Protein AF-A0A7C5FLK0-F1 (afdb_monomer_lite)

Structure (mmCIF, N/CA/C/O backbone):
data_AF-A0A7C5FLK0-F1
#
_entry.id   AF-A0A7C5FLK0-F1
#
loop_
_atom_site.group_PDB
_atom_site.id
_atom_site.type_symbol
_atom_site.label_atom_id
_atom_site.label_alt_id
_atom_site.label_comp_id
_atom_site.label_asym_id
_atom_site.label_entity_id
_atom_site.label_seq_id
_atom_site.pdbx_PDB_ins_code
_atom_site.Cartn_x
_atom_site.Cartn_y
_atom_site.Cartn_z
_atom_site.occupancy
_atom_site.B_iso_or_equiv
_atom_site.auth_seq_id
_atom_site.auth_comp_id
_atom_site.auth_asym_id
_atom_site.auth_atom_id
_atom_site.pdbx_PDB_model_num
ATOM 1 N N . LEU A 1 1 ? -1.965 6.113 -31.501 1.00 62.09 1 LEU A N 1
ATOM 2 C CA . LEU A 1 1 ? -1.668 5.122 -30.432 1.00 62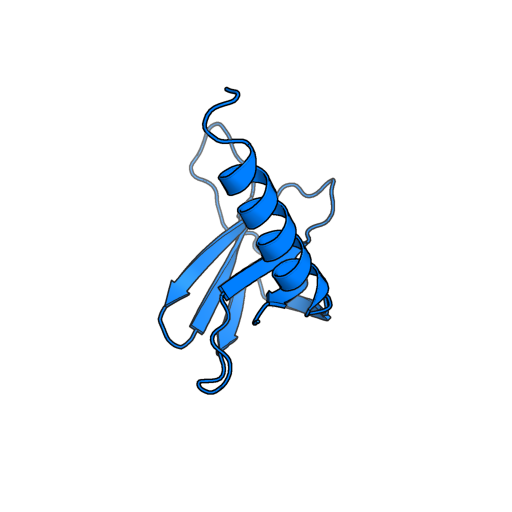.09 1 LEU A CA 1
ATOM 3 C C . LEU A 1 1 ? -0.473 4.213 -30.761 1.00 62.09 1 LEU A C 1
ATOM 5 O O . LEU A 1 1 ? 0.156 3.733 -29.822 1.00 62.09 1 LEU A O 1
ATOM 9 N N . GLU A 1 2 ? -0.120 3.995 -32.038 1.00 74.00 2 GLU A N 1
ATOM 10 C CA . GLU A 1 2 ? 1.071 3.210 -32.435 1.00 74.00 2 GLU A CA 1
ATOM 11 C C . GLU A 1 2 ? 2.399 3.798 -31.935 1.00 74.00 2 GLU A C 1
ATOM 13 O O . GLU A 1 2 ? 3.270 3.052 -31.498 1.00 74.00 2 GLU A O 1
ATOM 18 N N . SER A 1 3 ? 2.518 5.129 -31.882 1.00 87.81 3 SER A N 1
ATOM 19 C CA . SER A 1 3 ? 3.750 5.845 -31.508 1.00 87.81 3 SER A CA 1
ATOM 20 C C . SER A 1 3 ? 4.297 5.537 -30.103 1.00 87.81 3 SER A C 1
ATOM 22 O O . SER A 1 3 ? 5.428 5.900 -29.806 1.00 87.81 3 SER A O 1
ATOM 24 N N . PHE A 1 4 ? 3.533 4.858 -29.238 1.00 94.12 4 PHE A N 1
ATOM 25 C CA . PHE A 1 4 ? 3.937 4.527 -27.863 1.00 94.12 4 PHE A CA 1
ATOM 26 C C . PHE A 1 4 ? 4.031 3.020 -27.590 1.00 94.12 4 PHE A C 1
ATOM 28 O O . PHE A 1 4 ? 4.078 2.610 -26.430 1.00 94.12 4 PHE A O 1
ATOM 35 N N . ILE A 1 5 ? 4.037 2.168 -28.622 1.00 96.81 5 ILE A N 1
ATOM 36 C CA . ILE A 1 5 ? 4.019 0.709 -28.430 1.00 96.81 5 ILE A CA 1
ATOM 37 C C . ILE A 1 5 ? 5.240 0.196 -27.654 1.00 96.81 5 ILE A C 1
ATOM 39 O O . ILE A 1 5 ? 5.075 -0.573 -26.707 1.00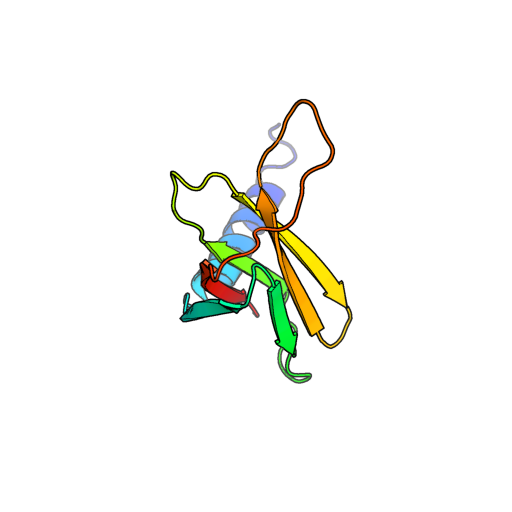 96.81 5 ILE A O 1
ATOM 43 N N . ASN A 1 6 ? 6.435 0.699 -27.972 1.00 96.31 6 ASN A N 1
ATOM 44 C CA . ASN A 1 6 ? 7.675 0.295 -27.307 1.00 96.31 6 ASN A CA 1
ATOM 45 C C . ASN A 1 6 ? 7.721 0.781 -25.853 1.00 96.31 6 ASN A C 1
ATOM 47 O O . ASN A 1 6 ? 8.052 0.011 -24.955 1.00 96.31 6 ASN A O 1
ATOM 51 N N . ALA A 1 7 ? 7.308 2.028 -25.602 1.00 96.94 7 ALA A N 1
ATOM 52 C CA . ALA A 1 7 ? 7.222 2.573 -24.248 1.00 96.94 7 ALA A CA 1
ATOM 53 C C . ALA A 1 7 ? 6.216 1.789 -23.390 1.00 96.94 7 ALA A C 1
ATOM 55 O O . ALA A 1 7 ? 6.517 1.426 -22.257 1.00 96.94 7 ALA A O 1
ATOM 56 N N . ARG A 1 8 ? 5.044 1.453 -23.945 1.00 96.50 8 ARG A N 1
ATOM 57 C CA . ARG A 1 8 ? 4.040 0.626 -23.262 1.00 96.50 8 ARG A CA 1
ATOM 58 C C . ARG A 1 8 ? 4.576 -0.769 -22.939 1.00 96.50 8 ARG A C 1
ATOM 60 O O . ARG A 1 8 ? 4.351 -1.251 -21.834 1.00 96.50 8 ARG A O 1
ATOM 67 N N . ALA A 1 9 ? 5.276 -1.411 -23.877 1.00 97.00 9 ALA A N 1
ATOM 68 C CA . ALA A 1 9 ? 5.881 -2.722 -23.649 1.00 97.00 9 ALA A CA 1
ATOM 69 C C . ALA A 1 9 ? 6.920 -2.673 -22.517 1.00 97.00 9 ALA A C 1
ATOM 71 O O . ALA A 1 9 ? 6.854 -3.499 -21.607 1.00 97.00 9 ALA A O 1
ATOM 72 N N . ALA A 1 10 ? 7.799 -1.664 -22.528 1.00 97.19 10 ALA A N 1
ATOM 73 C CA . ALA A 1 10 ? 8.790 -1.434 -21.479 1.00 97.19 10 ALA A CA 1
ATOM 74 C C . ALA A 1 10 ? 8.137 -1.196 -20.104 1.00 97.19 10 ALA A C 1
ATOM 76 O O . ALA A 1 10 ? 8.468 -1.873 -19.136 1.00 97.19 10 ALA A O 1
ATOM 77 N N . ILE A 1 11 ? 7.141 -0.308 -20.018 1.00 96.50 11 ILE A N 1
ATOM 78 C CA . ILE A 1 11 ? 6.412 -0.035 -18.767 1.00 96.50 11 ILE A CA 1
ATOM 79 C C . ILE A 1 11 ? 5.740 -1.307 -18.237 1.00 96.50 11 ILE A C 1
ATOM 81 O O . ILE A 1 11 ? 5.821 -1.598 -17.043 1.00 96.50 11 ILE A O 1
ATOM 85 N N . ASN A 1 12 ? 5.097 -2.083 -19.112 1.00 97.12 12 ASN A N 1
ATOM 86 C CA . ASN A 1 12 ? 4.416 -3.309 -18.712 1.00 97.12 12 ASN A CA 1
ATOM 87 C C . ASN A 1 12 ? 5.389 -4.348 -18.149 1.00 97.12 12 ASN A C 1
ATOM 89 O O . ASN A 1 12 ? 5.097 -4.922 -17.100 1.00 97.12 12 ASN A O 1
ATOM 93 N N . ILE A 1 13 ? 6.533 -4.583 -18.808 1.00 96.94 13 ILE A N 1
ATOM 94 C CA . ILE A 1 13 ? 7.511 -5.561 -18.315 1.00 96.94 13 ILE A CA 1
ATOM 95 C C . ILE A 1 13 ? 8.160 -5.087 -17.011 1.00 96.94 13 ILE A C 1
ATOM 97 O O . ILE A 1 13 ? 8.227 -5.862 -16.061 1.00 96.94 13 ILE A O 1
ATOM 101 N N . THR A 1 14 ? 8.534 -3.808 -16.906 1.00 95.81 14 THR A N 1
ATOM 102 C CA . THR A 1 14 ? 9.112 -3.241 -15.681 1.00 95.81 14 THR A CA 1
ATOM 103 C C . THR A 1 14 ? 8.143 -3.350 -14.506 1.00 95.81 14 THR A C 1
ATOM 105 O O . THR A 1 14 ? 8.504 -3.869 -13.453 1.00 95.81 14 THR A O 1
ATOM 108 N N . LEU A 1 15 ? 6.884 -2.934 -14.682 1.00 95.94 15 LEU A N 1
ATOM 109 C CA . LEU A 1 15 ? 5.884 -3.025 -13.619 1.00 95.94 15 LEU A CA 1
ATOM 110 C C . LEU A 1 15 ? 5.520 -4.470 -13.268 1.00 95.94 15 LEU A C 1
ATOM 112 O O . LEU A 1 15 ? 5.162 -4.732 -12.120 1.00 95.94 15 LEU A O 1
ATOM 116 N N . LYS A 1 16 ? 5.578 -5.403 -14.227 1.00 95.69 16 LYS A N 1
ATOM 117 C CA . LYS A 1 16 ? 5.388 -6.832 -13.952 1.00 95.69 16 LYS A CA 1
ATOM 118 C C . LYS A 1 16 ? 6.496 -7.345 -13.033 1.00 95.69 16 LYS A C 1
ATOM 120 O O . LYS A 1 16 ? 6.180 -7.878 -11.975 1.00 95.69 16 LYS A O 1
ATOM 125 N N . LEU A 1 17 ? 7.759 -7.107 -13.392 1.00 95.06 17 LEU A N 1
ATOM 126 C CA . LEU A 1 17 ? 8.916 -7.549 -12.611 1.00 95.06 17 LEU A CA 1
ATOM 127 C C . LEU A 1 17 ? 8.910 -6.960 -11.194 1.00 95.06 17 LEU A C 1
ATOM 129 O O . LEU A 1 17 ? 9.028 -7.712 -10.233 1.00 95.06 17 LEU A O 1
ATOM 133 N N . ILE A 1 18 ? 8.655 -5.652 -11.047 1.00 94.56 18 ILE A N 1
ATOM 134 C CA . ILE A 1 18 ? 8.545 -5.007 -9.724 1.00 94.56 18 ILE A CA 1
ATOM 135 C C . ILE A 1 18 ? 7.446 -5.673 -8.879 1.00 94.56 18 ILE A C 1
ATOM 137 O O . ILE A 1 18 ? 7.647 -5.955 -7.704 1.00 94.56 18 ILE A O 1
ATOM 141 N N . ARG A 1 19 ? 6.268 -5.950 -9.457 1.00 95.00 19 ARG A N 1
ATOM 142 C CA . ARG A 1 19 ? 5.137 -6.538 -8.713 1.00 95.00 19 ARG A CA 1
ATOM 143 C C . ARG A 1 19 ? 5.317 -8.017 -8.377 1.00 95.00 19 ARG A C 1
ATOM 145 O O . ARG A 1 19 ? 4.662 -8.483 -7.447 1.00 95.00 19 ARG A O 1
ATOM 152 N N . GLU A 1 20 ? 6.099 -8.752 -9.155 1.00 93.31 20 GLU A N 1
ATOM 153 C CA . GLU A 1 20 ? 6.363 -10.181 -8.941 1.00 93.31 20 GLU A CA 1
ATOM 154 C C . GLU A 1 20 ? 7.581 -10.418 -8.036 1.00 93.31 20 GLU A C 1
ATOM 156 O O . GLU A 1 20 ? 7.681 -11.484 -7.437 1.00 93.31 20 GLU A O 1
ATOM 161 N N . GLY A 1 21 ? 8.461 -9.421 -7.881 1.00 90.50 21 GLY A N 1
ATOM 162 C CA . GLY A 1 21 ? 9.674 -9.512 -7.064 1.00 90.50 21 GLY A CA 1
ATOM 163 C C . GLY A 1 21 ? 9.441 -9.627 -5.554 1.00 90.50 21 GLY A C 1
ATOM 164 O O . GLY A 1 21 ? 10.322 -10.107 -4.846 1.00 90.50 21 GLY A O 1
ATOM 165 N N . SER A 1 22 ? 8.266 -9.241 -5.040 1.00 90.94 22 SER A N 1
ATOM 166 C CA . SER A 1 22 ? 7.937 -9.403 -3.619 1.00 90.94 22 SER A CA 1
ATOM 167 C C . SER A 1 22 ? 6.527 -9.941 -3.369 1.00 90.94 22 SER A C 1
ATOM 169 O O . SER A 1 22 ? 5.554 -9.630 -4.062 1.00 90.94 22 SER A O 1
ATOM 171 N N . GLY A 1 23 ? 6.424 -10.790 -2.344 1.00 93.00 23 GLY A N 1
ATOM 172 C CA . GLY A 1 23 ? 5.173 -11.397 -1.901 1.00 93.00 23 GLY A CA 1
ATOM 173 C C . GLY A 1 23 ? 4.317 -10.460 -1.048 1.00 93.00 23 GLY A C 1
ATOM 174 O O . GLY A 1 23 ? 4.750 -9.388 -0.626 1.00 93.00 23 GLY A O 1
ATOM 175 N N . PHE A 1 24 ? 3.084 -10.892 -0.781 1.00 97.56 24 PHE A N 1
ATOM 176 C CA . PHE A 1 24 ? 2.225 -10.272 0.226 1.00 97.56 24 PHE A CA 1
ATOM 177 C C . PHE A 1 24 ? 2.435 -10.941 1.584 1.00 97.56 24 PHE A C 1
ATOM 179 O O . PHE A 1 24 ? 2.509 -12.165 1.665 1.00 97.56 24 PHE A O 1
ATOM 186 N N . THR A 1 25 ? 2.461 -10.137 2.640 1.00 97.19 25 THR A N 1
ATOM 187 C CA . THR A 1 25 ? 2.463 -10.577 4.041 1.00 97.19 25 THR A CA 1
ATOM 188 C C . THR A 1 25 ? 1.233 -10.017 4.745 1.00 97.19 25 THR A C 1
ATOM 190 O O . THR A 1 25 ? 0.753 -8.947 4.372 1.00 97.19 25 THR A O 1
ATOM 193 N N . ASN A 1 26 ? 0.682 -10.749 5.713 1.00 98.12 26 ASN A N 1
ATOM 194 C CA . ASN A 1 26 ? -0.504 -10.316 6.454 1.00 98.12 26 ASN A CA 1
ATOM 195 C C . ASN A 1 26 ? -0.111 -9.401 7.615 1.00 98.12 26 ASN A C 1
ATOM 197 O O . ASN A 1 26 ? 0.878 -9.664 8.297 1.00 98.12 26 ASN A O 1
ATOM 201 N N . HIS A 1 27 ? -0.902 -8.353 7.829 1.00 98.31 27 HIS A N 1
ATOM 202 C CA . HIS A 1 27 ? -0.727 -7.359 8.885 1.00 98.31 27 HIS A CA 1
ATOM 203 C C . HIS A 1 27 ? -2.087 -6.966 9.459 1.00 98.31 27 HIS A C 1
ATOM 205 O O . HIS A 1 27 ? -3.120 -7.147 8.813 1.00 98.31 27 HIS A O 1
ATOM 211 N N . ILE A 1 28 ? -2.056 -6.379 10.653 1.00 98.31 28 ILE A N 1
ATOM 212 C CA . ILE A 1 28 ? -3.225 -5.807 11.320 1.00 98.31 28 ILE A CA 1
ATOM 213 C C . ILE A 1 28 ? -2.992 -4.307 11.463 1.00 98.31 28 ILE A C 1
ATOM 215 O O . ILE A 1 28 ? -1.948 -3.880 11.958 1.00 98.31 28 ILE A O 1
ATOM 219 N N . ALA A 1 29 ? -3.954 -3.506 11.016 1.00 98.31 29 ALA A N 1
ATOM 220 C CA . ALA A 1 29 ? -4.000 -2.084 11.315 1.00 98.31 29 ALA A CA 1
ATOM 221 C C . ALA A 1 29 ? -4.844 -1.869 12.566 1.00 98.31 29 ALA A C 1
ATOM 223 O O . ALA A 1 29 ? -6.070 -1.984 12.510 1.00 98.31 29 ALA A O 1
ATOM 224 N N . SER A 1 30 ? -4.178 -1.572 13.680 1.00 98.31 30 SER A N 1
ATOM 225 C CA . SER A 1 30 ? -4.837 -1.314 14.956 1.00 98.31 30 SER A CA 1
ATOM 226 C C . SER A 1 30 ? -5.698 -0.065 14.858 1.00 98.31 30 SER A C 1
ATOM 228 O O . SER A 1 30 ? -5.209 0.974 14.410 1.00 98.31 30 SER A O 1
ATOM 230 N N . THR A 1 31 ? -6.973 -0.188 15.234 1.00 97.62 31 THR A N 1
ATOM 231 C CA . THR A 1 31 ? -7.976 0.888 15.128 1.00 97.62 31 THR A CA 1
ATOM 232 C C . THR A 1 31 ? -7.925 1.616 13.780 1.00 97.62 31 THR A C 1
ATOM 234 O O . THR A 1 31 ? -7.963 2.841 13.717 1.00 97.62 31 THR A O 1
ATOM 237 N N . GLY A 1 32 ? -7.770 0.869 12.682 1.00 97.75 32 GLY A N 1
ATOM 238 C CA . GLY A 1 32 ? -7.729 1.408 11.323 1.00 97.75 32 GLY A CA 1
ATOM 239 C C . GLY A 1 32 ? -6.424 2.108 10.923 1.00 97.75 32 GLY A C 1
ATOM 240 O O . GLY A 1 32 ? -6.394 2.748 9.871 1.00 97.75 32 GLY A O 1
ATOM 241 N N . LEU A 1 33 ? -5.340 2.002 11.700 1.00 98.25 33 LEU A N 1
ATOM 242 C CA . LEU A 1 33 ? -4.044 2.619 11.401 1.00 98.25 33 LEU A CA 1
ATOM 243 C C . LEU A 1 33 ? -2.894 1.601 11.438 1.00 98.25 33 LEU A C 1
ATOM 245 O O . LEU A 1 33 ? -2.748 0.823 12.375 1.00 98.25 33 LEU A O 1
ATOM 249 N N . TYR A 1 34 ? -2.022 1.647 10.435 1.00 98.50 34 TYR A N 1
ATOM 250 C CA . TYR A 1 34 ? -0.785 0.872 10.390 1.00 98.50 34 TYR A CA 1
ATOM 251 C C . TYR A 1 34 ? 0.388 1.748 9.955 1.00 98.50 34 TYR A C 1
ATOM 253 O O . TYR A 1 34 ? 0.259 2.563 9.041 1.00 98.50 34 TYR A O 1
ATOM 261 N N . GLN A 1 35 ? 1.550 1.569 10.579 1.00 97.81 35 GLN A N 1
ATOM 262 C CA . GLN A 1 35 ? 2.773 2.300 10.255 1.00 97.81 35 GLN A CA 1
ATOM 263 C C . GLN A 1 35 ? 3.915 1.332 9.955 1.00 97.81 35 GLN A C 1
ATOM 265 O O . GLN A 1 35 ? 4.114 0.366 10.684 1.00 97.81 35 GLN A O 1
ATOM 270 N N . HIS A 1 36 ? 4.687 1.622 8.908 1.00 95.62 36 HIS A N 1
ATOM 271 C CA . HIS A 1 36 ? 5.753 0.738 8.440 1.00 95.62 36 HIS A CA 1
ATOM 272 C C . HIS A 1 36 ? 7.031 1.498 8.119 1.00 95.62 36 HIS A C 1
ATOM 274 O O . HIS A 1 36 ? 7.039 2.373 7.248 1.00 95.62 36 HIS A O 1
ATOM 280 N N . THR A 1 37 ? 8.113 1.152 8.807 1.00 93.25 37 THR A N 1
ATOM 281 C CA . THR A 1 37 ? 9.444 1.702 8.539 1.00 93.25 37 THR A CA 1
ATOM 282 C C . THR A 1 37 ? 10.012 1.078 7.271 1.00 93.25 37 THR A C 1
ATOM 284 O O . THR A 1 37 ? 10.004 -0.137 7.123 1.00 93.25 37 THR A O 1
ATOM 287 N N . LEU A 1 38 ? 10.499 1.915 6.360 1.00 87.94 38 LEU A N 1
ATOM 288 C CA . LEU A 1 38 ? 11.222 1.476 5.172 1.00 87.94 38 LEU A CA 1
ATOM 289 C C . LEU A 1 38 ? 12.699 1.320 5.539 1.00 87.94 38 LEU A C 1
ATOM 291 O O . LEU A 1 38 ? 13.302 2.255 6.076 1.00 87.94 38 LEU A O 1
ATOM 295 N N . GLU A 1 39 ? 13.273 0.151 5.271 1.00 79.50 39 GLU A N 1
ATOM 296 C CA . GLU A 1 39 ? 14.701 -0.091 5.479 1.00 79.50 39 GLU A CA 1
ATOM 297 C C . GLU A 1 39 ? 15.520 0.700 4.443 1.00 79.50 39 GLU A C 1
ATOM 299 O O . GLU A 1 39 ? 15.149 0.809 3.275 1.00 79.50 39 GLU A O 1
ATOM 304 N N . ASN A 1 40 ? 16.609 1.340 4.886 1.00 67.25 40 ASN A N 1
ATOM 305 C CA . ASN A 1 40 ? 17.363 2.304 4.070 1.00 67.25 40 ASN A CA 1
ATOM 306 C C . ASN A 1 40 ? 18.174 1.654 2.930 1.00 67.25 40 ASN A C 1
ATOM 308 O O . ASN A 1 40 ? 18.685 2.375 2.074 1.00 67.25 40 ASN A O 1
ATOM 312 N N . ASP A 1 41 ? 18.337 0.333 2.939 1.00 62.84 41 ASP A N 1
ATOM 313 C CA . ASP A 1 41 ? 19.116 -0.440 1.968 1.00 62.84 41 ASP A CA 1
ATOM 314 C C . ASP A 1 41 ? 18.275 -0.975 0.796 1.00 62.84 41 ASP A C 1
ATOM 316 O O . ASP A 1 41 ? 18.837 -1.304 -0.249 1.00 62.84 41 ASP A O 1
ATOM 320 N N . GLN A 1 42 ? 16.942 -0.977 0.911 1.00 64.88 42 GLN A N 1
ATOM 321 C CA . GLN A 1 42 ? 16.029 -1.325 -0.175 1.00 64.88 42 GLN A CA 1
ATOM 322 C C . GLN A 1 42 ? 15.133 -0.142 -0.539 1.00 64.88 42 GLN A C 1
ATOM 324 O O . GLN A 1 42 ? 14.189 0.214 0.170 1.00 64.88 42 GLN A O 1
ATOM 329 N N . SER A 1 43 ? 15.388 0.465 -1.702 1.00 76.88 43 SER A N 1
ATOM 330 C CA . SER A 1 43 ? 14.516 1.508 -2.242 1.00 76.88 43 SER A CA 1
ATOM 331 C C . SER A 1 43 ? 13.172 0.892 -2.639 1.00 76.88 43 SER A C 1
ATOM 333 O O . SER A 1 43 ? 13.008 0.425 -3.766 1.00 76.88 43 SER A O 1
ATOM 335 N N . THR A 1 44 ? 12.208 0.868 -1.721 1.00 88.62 44 THR A N 1
ATOM 336 C CA . THR A 1 44 ? 10.836 0.452 -2.034 1.00 88.62 44 THR A CA 1
ATOM 337 C C . THR A 1 44 ? 10.271 1.386 -3.104 1.00 88.62 44 THR A C 1
ATOM 339 O O . THR A 1 44 ? 10.114 2.584 -2.880 1.00 88.62 44 THR A O 1
ATOM 342 N N . GLN A 1 45 ? 9.980 0.834 -4.280 1.00 90.00 45 GLN A N 1
ATOM 343 C CA . GLN A 1 45 ? 9.477 1.567 -5.444 1.00 90.00 45 GLN A CA 1
ATOM 344 C C . GLN A 1 45 ? 7.949 1.535 -5.522 1.00 90.00 45 GLN A C 1
ATOM 346 O O . GLN A 1 45 ? 7.337 2.432 -6.100 1.00 90.00 45 GLN A O 1
ATOM 351 N N . LEU A 1 46 ? 7.320 0.497 -4.960 1.00 93.12 46 LEU A N 1
ATOM 352 C CA . LEU A 1 46 ? 5.874 0.316 -4.999 1.00 93.12 46 LEU A CA 1
ATOM 353 C C . LEU A 1 46 ? 5.365 -0.294 -3.690 1.00 93.12 46 LEU A C 1
ATOM 355 O O . LEU A 1 46 ? 5.842 -1.336 -3.254 1.00 93.12 46 LEU A O 1
ATOM 359 N N . ILE A 1 47 ? 4.345 0.331 -3.106 1.00 94.88 47 ILE A N 1
ATOM 360 C CA . ILE A 1 47 ? 3.573 -0.217 -1.986 1.00 94.88 47 ILE A CA 1
ATOM 361 C C . ILE A 1 47 ? 2.271 -0.782 -2.548 1.00 94.88 47 ILE A C 1
ATOM 363 O O . ILE A 1 47 ? 1.569 -0.111 -3.308 1.00 94.88 47 ILE A O 1
ATOM 367 N N . ARG A 1 48 ? 1.931 -2.017 -2.180 1.00 96.75 48 ARG A N 1
ATOM 368 C CA . ARG A 1 48 ? 0.677 -2.671 -2.569 1.00 96.75 48 ARG A CA 1
ATOM 369 C C . ARG A 1 48 ? -0.070 -3.107 -1.320 1.00 96.75 48 ARG A C 1
ATOM 371 O O . ARG A 1 48 ? 0.466 -3.857 -0.509 1.00 96.75 48 ARG A O 1
ATOM 378 N N . VAL A 1 49 ? -1.323 -2.685 -1.212 1.00 97.94 49 VAL A N 1
ATOM 379 C CA . VAL A 1 49 ? -2.235 -3.060 -0.128 1.00 97.94 49 VAL A CA 1
ATOM 380 C C . VAL A 1 49 ? -3.384 -3.872 -0.717 1.00 97.94 49 VAL A C 1
ATOM 382 O O . VAL A 1 49 ? -3.981 -3.472 -1.716 1.00 97.94 49 VAL A O 1
ATOM 385 N N . LYS A 1 50 ? -3.677 -5.027 -0.118 1.00 97.75 50 LYS A N 1
ATOM 386 C CA . LYS A 1 50 ? -4.866 -5.834 -0.404 1.00 97.75 50 LYS A CA 1
ATOM 387 C C . LYS A 1 50 ? -5.845 -5.709 0.748 1.00 97.75 50 LYS A C 1
ATOM 389 O O . LYS A 1 50 ? -5.466 -5.920 1.896 1.00 97.75 50 LYS A O 1
ATOM 394 N N . VAL A 1 51 ? -7.094 -5.436 0.402 1.00 95.81 51 VAL A N 1
ATOM 395 C CA . VAL A 1 51 ? -8.237 -5.413 1.316 1.00 95.81 51 VAL A CA 1
ATOM 396 C C . VAL A 1 51 ? -9.282 -6.433 0.862 1.00 95.81 51 VAL A C 1
ATOM 398 O O . VAL A 1 51 ? -9.282 -6.809 -0.318 1.00 95.81 51 VAL A O 1
ATOM 401 N N . PRO A 1 52 ? -10.167 -6.898 1.760 1.00 92.81 52 PRO A N 1
ATOM 402 C CA . PRO A 1 52 ? -11.327 -7.692 1.371 1.00 92.81 52 PRO A CA 1
ATOM 403 C C . PRO A 1 52 ? -12.162 -6.966 0.311 1.00 92.81 52 PRO A C 1
ATOM 405 O O . PRO A 1 52 ? -12.390 -5.768 0.414 1.00 92.81 52 PRO A O 1
ATOM 408 N N . LYS A 1 53 ? -12.642 -7.686 -0.709 1.00 91.62 53 LYS A N 1
ATOM 409 C CA . LYS A 1 53 ? -13.407 -7.086 -1.817 1.00 91.62 53 LYS A CA 1
ATOM 410 C C . LYS A 1 53 ? -14.684 -6.376 -1.347 1.00 91.62 53 LYS A C 1
ATOM 412 O O . LYS A 1 53 ? -15.037 -5.339 -1.891 1.00 91.62 53 LYS A O 1
ATOM 417 N N . GLU A 1 54 ? -15.350 -6.945 -0.348 1.00 93.88 54 GLU A N 1
ATOM 418 C CA . GLU A 1 54 ? -16.623 -6.454 0.189 1.00 93.88 54 GLU A CA 1
ATOM 419 C C . GLU A 1 54 ? -16.418 -5.513 1.398 1.00 93.88 54 GLU A C 1
ATOM 421 O O . GLU A 1 54 ? -17.302 -5.380 2.242 1.00 93.88 54 GLU A O 1
ATOM 426 N N . SER A 1 55 ? -15.235 -4.894 1.540 1.00 94.12 55 SER A N 1
ATOM 427 C CA . SER A 1 55 ? -14.973 -3.944 2.625 1.00 94.12 55 SER A CA 1
ATOM 428 C C . SER A 1 55 ? -15.737 -2.634 2.423 1.00 94.12 55 SER A C 1
ATOM 430 O O . SER A 1 55 ? -15.762 -2.068 1.333 1.00 94.12 55 SER A O 1
ATOM 432 N N . SER A 1 56 ? -16.280 -2.084 3.508 1.00 94.19 56 SER A N 1
ATOM 433 C CA . SER A 1 56 ? -16.856 -0.731 3.548 1.00 94.19 56 SER A CA 1
ATOM 434 C C . SER A 1 56 ? -15.799 0.375 3.663 1.00 94.19 56 SER A C 1
ATOM 436 O O . SER A 1 56 ? -16.141 1.548 3.798 1.00 94.19 56 SER A O 1
ATOM 438 N N . PHE A 1 57 ? -14.515 0.012 3.635 1.00 96.62 57 PHE A N 1
ATOM 439 C CA . PHE A 1 57 ? -13.385 0.920 3.773 1.00 96.62 57 PHE A CA 1
ATOM 440 C C . PHE A 1 57 ? -12.408 0.807 2.603 1.00 96.62 57 PHE A C 1
ATOM 442 O O . PHE A 1 57 ? -12.385 -0.189 1.877 1.00 96.62 57 PHE A O 1
ATOM 449 N N . TYR A 1 58 ? -11.552 1.815 2.470 1.00 96.75 58 TYR A N 1
ATOM 450 C CA . TYR A 1 58 ? -10.430 1.844 1.538 1.00 96.75 58 TYR A CA 1
ATOM 451 C C . TYR A 1 58 ? -9.144 2.293 2.252 1.00 96.75 58 TYR A C 1
ATOM 453 O O . TYR A 1 58 ? -9.213 3.004 3.259 1.00 96.75 58 TYR A O 1
ATOM 461 N N . PRO A 1 59 ? -7.957 1.884 1.767 1.00 97.44 59 PRO A N 1
ATOM 462 C CA . PRO A 1 59 ? -6.695 2.365 2.309 1.00 97.44 59 PRO A CA 1
ATOM 463 C C . PRO A 1 59 ? -6.362 3.762 1.768 1.00 97.44 59 PRO A C 1
ATOM 465 O O . PRO A 1 59 ? -6.290 3.980 0.560 1.00 97.44 59 PRO A O 1
ATOM 468 N N . GLU A 1 60 ? -6.074 4.690 2.668 1.00 97.19 60 GLU A N 1
ATOM 469 C CA . GLU A 1 60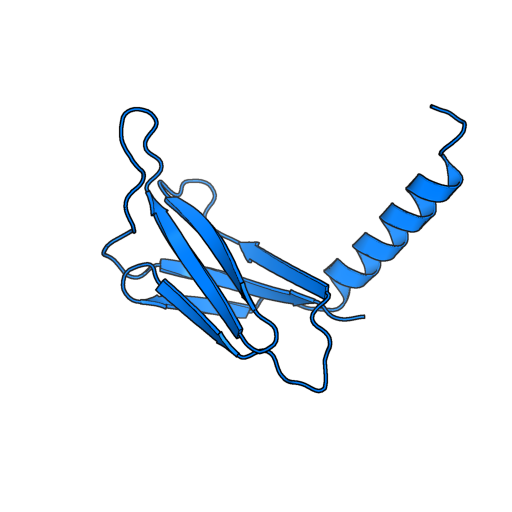 ? -5.392 5.953 2.409 1.00 97.19 60 GLU A CA 1
ATOM 470 C C . GLU A 1 60 ? -3.924 5.804 2.833 1.00 97.19 60 GLU A C 1
ATOM 472 O O . GLU A 1 60 ? -3.631 5.422 3.966 1.00 97.19 60 GLU A O 1
ATOM 477 N N . ILE A 1 61 ? -2.982 6.067 1.923 1.00 96.75 61 ILE A N 1
ATOM 478 C CA . ILE A 1 61 ? -1.547 5.891 2.185 1.00 96.75 61 ILE A CA 1
ATOM 479 C C . ILE A 1 61 ? -0.858 7.252 2.162 1.00 96.75 61 ILE A C 1
ATOM 481 O O . ILE A 1 61 ? -0.939 7.981 1.175 1.00 96.75 61 ILE A O 1
ATOM 485 N N . SER A 1 62 ? -0.121 7.564 3.227 1.00 95.25 62 SER A N 1
ATOM 486 C CA . SER A 1 62 ? 0.826 8.684 3.267 1.00 95.25 62 SER A CA 1
ATOM 487 C C . SER A 1 62 ? 2.244 8.147 3.443 1.00 95.25 62 SER A C 1
ATOM 489 O O . SER A 1 62 ? 2.464 7.203 4.199 1.00 95.25 62 SER A O 1
ATOM 491 N N . GLY A 1 63 ? 3.217 8.715 2.732 1.00 90.62 63 GLY A N 1
ATOM 492 C CA . GLY A 1 63 ? 4.590 8.211 2.706 1.00 90.62 63 GLY A CA 1
ATOM 493 C C . GLY A 1 63 ? 5.625 9.319 2.843 1.00 90.62 63 GLY A C 1
ATOM 494 O O . GLY A 1 63 ? 5.455 10.408 2.302 1.00 90.62 63 GLY A O 1
ATOM 495 N N . GLY A 1 64 ? 6.708 9.020 3.556 1.00 86.56 64 GLY A N 1
ATOM 496 C CA . GLY A 1 64 ? 7.937 9.805 3.602 1.00 86.56 64 GLY A CA 1
ATOM 497 C C . GLY A 1 64 ? 9.160 8.916 3.370 1.00 86.56 64 GLY A C 1
ATOM 498 O O . GLY A 1 64 ? 9.039 7.705 3.205 1.00 86.56 64 GLY A O 1
ATOM 499 N N . LYS A 1 65 ? 10.357 9.513 3.397 1.00 83.25 65 LYS A N 1
ATOM 500 C CA . LYS A 1 65 ? 11.622 8.827 3.068 1.00 83.25 65 LYS A CA 1
ATOM 501 C C . LYS A 1 65 ? 11.875 7.539 3.870 1.00 83.25 65 LYS A C 1
ATOM 503 O O . LYS A 1 65 ? 12.464 6.611 3.339 1.00 83.25 65 LYS A O 1
ATOM 508 N N . HIS A 1 66 ? 11.449 7.498 5.132 1.00 89.00 66 HIS A N 1
ATOM 509 C CA . HIS A 1 66 ? 11.795 6.420 6.070 1.00 89.00 66 HIS A CA 1
ATOM 510 C C . HIS A 1 66 ? 10.597 5.599 6.551 1.00 89.00 66 HIS A C 1
ATOM 512 O O . HIS A 1 66 ? 10.771 4.619 7.267 1.00 89.00 66 HIS A O 1
ATOM 518 N N . ARG A 1 67 ? 9.370 6.024 6.245 1.00 93.25 67 ARG A N 1
ATOM 519 C CA . ARG A 1 67 ? 8.155 5.392 6.765 1.00 93.25 67 ARG A CA 1
ATOM 520 C C . ARG A 1 67 ? 6.962 5.757 5.906 1.00 93.25 67 ARG A C 1
ATOM 522 O O . ARG A 1 67 ? 6.875 6.883 5.418 1.00 93.25 67 ARG A O 1
ATOM 529 N N . PHE A 1 68 ? 6.007 4.847 5.820 1.00 95.75 68 PHE A N 1
ATOM 530 C CA . PHE A 1 68 ? 4.659 5.160 5.372 1.00 95.75 68 PHE A CA 1
ATOM 531 C C . PHE A 1 68 ? 3.623 4.758 6.421 1.00 95.75 68 PHE A C 1
ATOM 533 O O . PHE A 1 68 ? 3.902 4.005 7.355 1.00 95.75 68 PHE A O 1
ATOM 540 N N . THR A 1 69 ? 2.429 5.315 6.273 1.00 97.94 69 THR A N 1
ATOM 541 C CA . THR A 1 69 ? 1.255 5.025 7.091 1.00 97.94 69 THR A CA 1
ATOM 542 C C . THR A 1 69 ? 0.123 4.596 6.169 1.00 97.94 69 THR A C 1
ATOM 544 O O . THR A 1 69 ? -0.121 5.255 5.158 1.00 97.94 69 THR A O 1
ATOM 547 N N . VAL A 1 70 ? -0.560 3.510 6.524 1.00 98.31 70 VAL A N 1
ATOM 548 C CA . VAL A 1 70 ? -1.811 3.061 5.908 1.00 98.31 70 VAL A CA 1
ATOM 549 C C . VAL A 1 70 ? -2.931 3.360 6.893 1.00 98.31 70 VAL A C 1
ATOM 551 O O . VAL A 1 70 ? -2.908 2.878 8.024 1.00 98.31 70 VAL A O 1
ATOM 554 N N . ARG A 1 71 ? -3.896 4.169 6.471 1.00 98.25 71 ARG A N 1
ATOM 555 C CA . ARG A 1 71 ? -5.083 4.516 7.244 1.00 98.25 71 ARG A CA 1
ATOM 556 C C . ARG A 1 71 ? -6.310 3.977 6.524 1.00 98.25 71 ARG A C 1
ATOM 558 O O . ARG A 1 71 ? -6.526 4.297 5.362 1.00 98.25 71 ARG A O 1
ATOM 565 N N . PHE A 1 72 ? -7.105 3.155 7.190 1.00 98.38 72 PHE A N 1
ATOM 566 C CA . PHE A 1 72 ? -8.334 2.616 6.624 1.00 98.38 72 PHE A CA 1
ATOM 567 C C . PHE A 1 72 ? -9.494 3.564 6.904 1.00 98.38 72 PHE A C 1
ATOM 569 O O . PHE A 1 72 ? -9.805 3.864 8.056 1.00 98.38 72 PHE A O 1
ATOM 576 N N . MET A 1 73 ? -10.110 4.049 5.831 1.00 97.88 73 MET A N 1
ATOM 577 C CA . MET A 1 73 ? -11.165 5.054 5.860 1.00 97.88 73 MET A CA 1
ATOM 578 C C . MET A 1 73 ? -12.479 4.427 5.410 1.00 97.88 73 MET A C 1
ATOM 580 O O . MET A 1 73 ? -12.513 3.790 4.359 1.00 97.88 73 MET A O 1
ATOM 584 N N . LEU A 1 74 ? -13.553 4.614 6.174 1.00 97.06 74 LEU A N 1
ATOM 585 C CA . LEU A 1 74 ? -14.904 4.256 5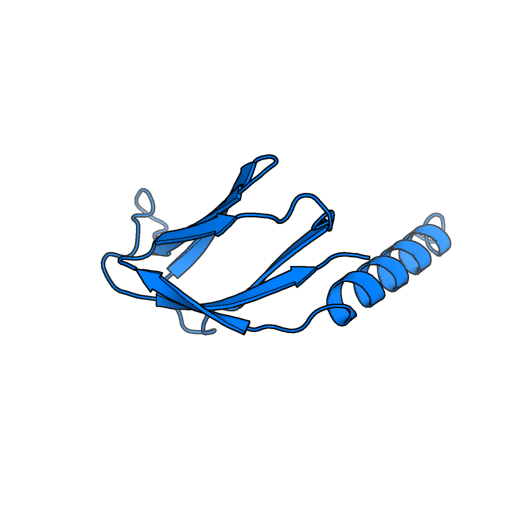.756 1.00 97.06 74 LEU A CA 1
ATOM 586 C C . LEU A 1 74 ? -15.283 5.051 4.505 1.00 97.06 74 LEU A C 1
ATOM 588 O O . LEU A 1 74 ? -15.059 6.262 4.422 1.00 97.06 74 LEU A O 1
ATOM 592 N N . PHE A 1 75 ? -15.868 4.361 3.535 1.00 92.56 75 PHE A N 1
ATOM 593 C CA . PHE A 1 75 ? -16.408 4.979 2.339 1.00 92.56 75 PHE A CA 1
ATOM 594 C C . PHE A 1 75 ? -17.718 5.702 2.674 1.00 92.56 75 PHE A C 1
ATOM 596 O O . PHE A 1 75 ? -18.689 5.079 3.099 1.00 92.56 75 PHE A O 1
ATOM 603 N N . ASP A 1 76 ? -17.750 7.014 2.454 1.00 92.62 76 ASP A N 1
ATOM 604 C CA . ASP A 1 76 ? -18.945 7.849 2.575 1.00 92.62 76 ASP A CA 1
ATOM 605 C C . ASP A 1 76 ? -18.954 8.857 1.414 1.00 92.62 76 ASP A C 1
ATOM 607 O O . ASP A 1 76 ? -17.959 9.539 1.168 1.00 92.62 76 ASP A O 1
ATOM 611 N N . LEU A 1 77 ? -20.061 8.910 0.666 1.00 89.75 77 LEU A N 1
ATOM 612 C CA . LEU A 1 77 ? -20.259 9.836 -0.458 1.00 89.75 77 LEU A CA 1
ATOM 613 C C . LEU A 1 77 ? -20.823 11.194 -0.026 1.00 89.75 77 LEU A C 1
ATOM 615 O O . LEU A 1 77 ? -20.689 12.172 -0.759 1.00 89.75 77 LEU A O 1
ATOM 619 N N . ASN A 1 78 ? -21.490 11.247 1.125 1.00 94.56 78 ASN A N 1
ATOM 620 C CA . ASN A 1 78 ? -22.248 12.407 1.587 1.00 94.56 78 ASN A CA 1
ATOM 621 C C . ASN A 1 78 ? -21.473 13.229 2.621 1.00 94.56 78 ASN A C 1
ATOM 623 O O . ASN A 1 78 ? -21.680 14.4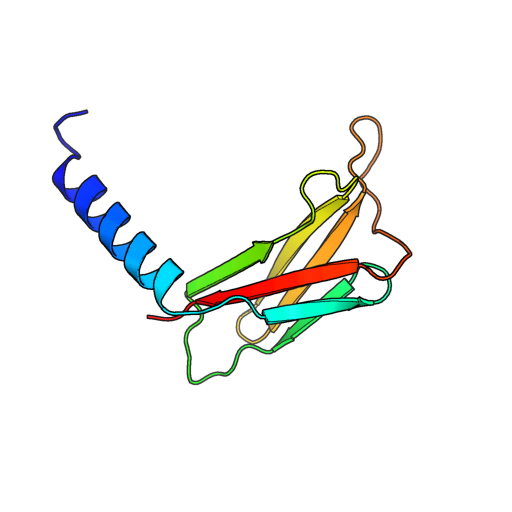37 2.726 1.00 94.56 78 ASN A O 1
ATOM 627 N N . HIS A 1 79 ? -20.578 12.592 3.376 1.00 93.31 79 HIS A N 1
ATOM 628 C CA . HIS A 1 79 ? -19.788 13.245 4.415 1.00 93.31 79 HIS A CA 1
ATOM 629 C C . HIS A 1 79 ? -18.294 13.018 4.218 1.00 93.31 79 HIS A C 1
ATOM 631 O O . HIS A 1 79 ? -17.839 12.235 3.387 1.00 93.31 79 HIS A O 1
ATOM 637 N N . ARG A 1 80 ? -17.498 13.717 5.029 1.00 92.12 80 ARG A N 1
ATOM 638 C CA . ARG A 1 80 ? -16.063 13.465 5.103 1.00 92.12 80 ARG A CA 1
ATOM 639 C C . ARG A 1 80 ? -15.824 12.048 5.622 1.00 92.12 80 ARG A C 1
ATOM 641 O O . ARG A 1 80 ? -16.225 11.744 6.746 1.00 92.12 80 ARG A O 1
ATOM 648 N N . ALA A 1 81 ? -15.095 11.254 4.838 1.00 93.81 81 ALA A N 1
ATOM 649 C CA . ALA A 1 81 ? -14.644 9.925 5.224 1.00 93.81 81 ALA A CA 1
ATOM 650 C C . ALA A 1 81 ? -13.983 9.938 6.614 1.00 93.81 81 ALA A C 1
ATOM 652 O O . ALA A 1 81 ? -13.166 10.814 6.927 1.00 93.81 81 ALA A O 1
ATOM 653 N N . GLN A 1 82 ? -14.348 8.958 7.438 1.00 96.62 82 GLN A N 1
ATOM 654 C CA . GLN A 1 82 ? -13.823 8.766 8.790 1.00 96.62 82 GLN A CA 1
ATOM 655 C C . GLN A 1 82 ? -12.920 7.541 8.836 1.00 96.62 82 GLN A C 1
ATOM 657 O O . GLN A 1 82 ? -13.081 6.622 8.039 1.00 96.62 82 GLN A O 1
ATOM 662 N N . GLN A 1 83 ? -11.970 7.526 9.770 1.00 97.62 83 GLN A N 1
ATOM 663 C CA . GLN A 1 83 ? -11.173 6.324 10.001 1.00 97.62 83 GLN A CA 1
ATOM 664 C C . GLN A 1 83 ? -12.071 5.225 10.555 1.00 97.62 83 GLN A C 1
ATOM 666 O O . GLN A 1 83 ? -12.971 5.496 11.348 1.00 97.62 83 GLN A O 1
ATOM 671 N N . VAL A 1 84 ? -11.786 3.998 10.153 1.00 97.62 84 VAL A N 1
ATOM 672 C CA . VAL A 1 84 ? -12.288 2.808 10.828 1.00 97.62 84 VAL A CA 1
ATOM 673 C C . VAL A 1 84 ? -11.830 2.818 12.295 1.00 97.62 84 VAL A C 1
ATOM 675 O O . VAL A 1 84 ? -10.676 3.125 12.575 1.00 97.62 84 VAL A O 1
ATOM 678 N N . ASP A 1 85 ? -12.712 2.486 13.234 1.00 97.19 85 ASP A N 1
ATOM 679 C CA . ASP A 1 85 ? -12.435 2.474 14.681 1.00 97.19 85 ASP A CA 1
ATOM 680 C C . ASP A 1 85 ? -12.132 1.072 15.244 1.00 97.19 85 ASP A C 1
ATOM 682 O O . ASP A 1 85 ? -11.910 0.913 16.444 1.00 97.19 85 ASP A O 1
ATOM 686 N N . TYR A 1 86 ? -12.060 0.067 14.371 1.00 97.38 86 TYR A N 1
ATOM 687 C CA . TYR A 1 86 ? -11.738 -1.322 14.686 1.00 97.38 86 TYR A CA 1
ATOM 688 C C . TYR A 1 86 ? -10.455 -1.798 13.988 1.00 97.38 86 TYR A C 1
ATOM 690 O O . TYR A 1 86 ? -9.911 -1.138 13.100 1.00 97.38 86 TYR A O 1
ATOM 698 N N . ASP A 1 87 ? -9.951 -2.956 14.406 1.00 98.19 87 ASP A N 1
ATOM 699 C CA . ASP A 1 87 ? -8.767 -3.562 13.803 1.00 98.19 87 ASP A CA 1
ATOM 700 C C . ASP A 1 87 ? -9.077 -4.095 12.400 1.00 98.19 87 ASP A C 1
ATOM 702 O O . ASP A 1 87 ? -10.093 -4.755 12.176 1.00 98.19 87 ASP A O 1
ATOM 706 N N . VAL A 1 88 ? -8.193 -3.808 11.443 1.00 97.94 88 VAL A N 1
ATOM 707 C CA . VAL A 1 88 ? -8.349 -4.235 10.046 1.00 97.94 88 VAL A CA 1
ATOM 708 C C . VAL A 1 88 ? -7.254 -5.224 9.673 1.00 97.94 88 VAL A C 1
ATOM 710 O O . VAL A 1 88 ? -6.080 -4.856 9.615 1.00 97.94 88 VAL A O 1
ATOM 713 N N . ASP A 1 89 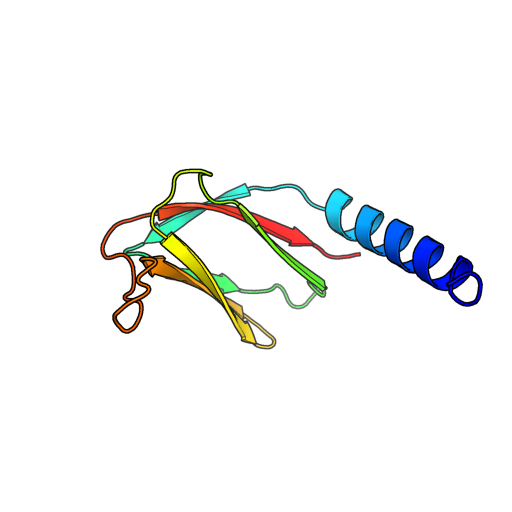? -7.648 -6.455 9.348 1.00 97.81 89 ASP A N 1
ATOM 714 C CA . ASP A 1 89 ? -6.785 -7.434 8.688 1.00 97.81 89 ASP A CA 1
ATOM 715 C C . ASP A 1 89 ? -6.577 -7.061 7.214 1.00 97.81 89 ASP A C 1
ATOM 717 O O . ASP A 1 89 ? -7.531 -6.846 6.457 1.00 97.81 89 ASP A O 1
ATOM 721 N N . PHE A 1 90 ? -5.321 -7.010 6.778 1.00 98.06 90 PHE A N 1
ATOM 722 C CA . PHE A 1 90 ? -4.969 -6.708 5.392 1.00 98.06 90 PHE A CA 1
ATOM 723 C C . PHE A 1 90 ? -3.668 -7.400 4.981 1.00 98.06 90 PHE A C 1
ATOM 725 O O . PHE A 1 90 ? -2.931 -7.932 5.813 1.00 98.06 90 PHE A O 1
ATOM 732 N N . SER A 1 91 ? -3.353 -7.378 3.683 1.00 98.31 91 SER A N 1
ATOM 733 C CA . SER A 1 91 ? -2.040 -7.827 3.207 1.00 98.31 91 SER A CA 1
ATOM 734 C C . SER A 1 91 ? -1.246 -6.690 2.577 1.00 98.31 91 SER A C 1
ATOM 736 O O . SER A 1 91 ? -1.775 -5.896 1.796 1.00 98.31 91 SER A O 1
ATOM 738 N N . LEU A 1 92 ? 0.051 -6.663 2.860 1.00 97.62 92 LEU A N 1
ATOM 739 C CA . LEU A 1 92 ? 0.999 -5.652 2.413 1.00 97.62 92 LEU A CA 1
ATOM 740 C C . LEU A 1 92 ? 2.122 -6.289 1.597 1.00 97.62 92 LEU A C 1
ATOM 742 O O . LEU A 1 92 ? 2.613 -7.368 1.929 1.00 97.62 92 LEU A O 1
ATOM 746 N N . SER A 1 93 ? 2.553 -5.596 0.552 1.00 95.88 93 SER A N 1
ATOM 747 C CA . SER A 1 93 ? 3.769 -5.907 -0.189 1.00 95.88 93 SER A CA 1
ATOM 748 C C . SER A 1 93 ? 4.527 -4.610 -0.467 1.00 95.88 93 SER A C 1
ATOM 750 O O . SER A 1 93 ? 3.974 -3.680 -1.061 1.00 95.88 93 SER A O 1
ATOM 752 N N . CYS A 1 94 ? 5.776 -4.548 -0.008 1.00 94.19 94 CYS A N 1
ATOM 753 C CA . CYS A 1 94 ? 6.738 -3.508 -0.360 1.00 94.19 94 CYS A CA 1
ATOM 754 C C . CYS A 1 94 ? 7.614 -4.079 -1.480 1.00 94.19 94 CYS A C 1
ATOM 756 O O . CYS A 1 94 ? 8.276 -5.099 -1.295 1.00 94.19 94 CYS A O 1
ATOM 758 N N . CYS A 1 95 ? 7.546 -3.497 -2.672 1.00 92.56 95 CYS A N 1
ATOM 759 C CA . CYS A 1 95 ? 8.265 -3.980 -3.846 1.00 92.56 95 CYS A CA 1
ATOM 760 C C . CYS A 1 95 ? 9.499 -3.116 -4.103 1.00 92.56 95 CYS A C 1
ATOM 762 O O . CYS A 1 95 ? 9.383 -1.897 -4.261 1.00 92.56 95 CYS A O 1
ATOM 764 N N . ALA A 1 96 ? 10.653 -3.765 -4.202 1.00 84.38 96 ALA A N 1
ATOM 765 C CA . ALA A 1 96 ? 11.899 -3.205 -4.709 1.00 84.38 96 ALA A CA 1
ATOM 766 C C . ALA A 1 96 ? 12.309 -3.962 -5.987 1.00 84.38 96 ALA A C 1
ATOM 768 O O . ALA A 1 96 ? 11.770 -5.035 -6.268 1.00 84.38 96 ALA A O 1
ATOM 769 N N . MET A 1 97 ? 13.204 -3.365 -6.777 1.00 69.50 97 MET A N 1
ATOM 770 C CA . MET A 1 97 ? 13.848 -4.015 -7.924 1.00 69.50 97 MET A CA 1
ATOM 771 C C . MET A 1 97 ? 15.212 -4.550 -7.507 1.00 69.50 97 MET A C 1
ATOM 773 O O . MET A 1 97 ? 15.873 -3.837 -6.721 1.00 69.50 97 MET A O 1
#

Sequence (97 aa):
LESFINARAAINITLKLIREGSGFTNHIASTGLYQHTLENDQSTQLIRVKVPKESSFYPEISGGKHRFTVRFMLFDLNHRAQQVDYDVDFSLSCCAM

Secondary structure (DSSP, 8-state):
-GGGHHHHHHHHHHHHHHHHSS--EEEEEBTTEEEEEPPTTS---EEEEE--TT-SEEEEEEEETTEEEEEEEE--SSS---B-SS-EEEEEEEE--

Foldseek 3Di:
DVVCPVVVVVVVVVVVCQVVQKDKDKDKAAQQKDKDFDDLVFDQPDKDKFAPPPDQWDWDWDDDPTMIMTGTWGDDPPDPTDTRRHMGMIIIIRTGD

pLDDT: mean 93.0, std 7.9, range [62.09, 98.5]

Radius of gyration: 16.2 Å; chains: 1; bounding box: 41×25×48 Å